Protein AF-A0A0G0A7X8-F1 (afdb_monomer_lite)

Structure (mmCIF, N/CA/C/O backbone):
data_AF-A0A0G0A7X8-F1
#
_entry.id   AF-A0A0G0A7X8-F1
#
loop_
_atom_site.group_PDB
_atom_site.id
_atom_site.type_symbol
_atom_site.label_atom_id
_atom_site.label_alt_id
_atom_site.label_comp_id
_atom_site.label_asym_id
_atom_site.label_entity_id
_atom_site.label_seq_id
_atom_site.pdbx_PDB_ins_code
_atom_site.Cartn_x
_atom_site.Cartn_y
_atom_site.Cartn_z
_atom_site.occupancy
_atom_site.B_iso_or_equiv
_atom_site.auth_seq_id
_atom_site.auth_comp_id
_atom_site.auth_asym_id
_atom_site.auth_atom_id
_atom_site.pdbx_PDB_model_num
ATOM 1 N N . MET A 1 1 ? -14.295 28.429 -32.119 1.00 48.38 1 MET A N 1
ATOM 2 C CA . MET A 1 1 ? -13.885 27.071 -32.539 1.00 48.38 1 MET A CA 1
ATOM 3 C C . MET A 1 1 ? -12.668 26.604 -31.721 1.00 48.38 1 MET A C 1
ATOM 5 O O . MET A 1 1 ? -11.576 26.623 -32.243 1.00 48.38 1 MET A O 1
ATOM 9 N N . PHE A 1 2 ? -12.815 26.232 -30.433 1.00 47.56 2 PHE A N 1
ATOM 10 C CA . PHE A 1 2 ? -11.703 25.711 -29.589 1.00 47.56 2 PHE A CA 1
ATOM 11 C C . PHE A 1 2 ? -12.207 24.811 -28.430 1.00 47.56 2 PHE A C 1
ATOM 13 O O . PHE A 1 2 ? -11.894 25.041 -27.263 1.00 47.56 2 PHE A O 1
ATOM 20 N N . SER A 1 3 ? -13.045 23.805 -28.716 1.00 46.16 3 SER A N 1
ATOM 21 C CA . SER A 1 3 ? -13.575 22.889 -27.676 1.00 46.16 3 SER A CA 1
ATOM 22 C C . SER A 1 3 ? -12.788 21.572 -27.557 1.00 46.16 3 SER A C 1
ATOM 24 O O . SER A 1 3 ? -12.782 20.927 -26.513 1.00 46.16 3 SER A O 1
ATOM 26 N N . ILE A 1 4 ? -12.027 21.192 -28.587 1.00 51.31 4 ILE A N 1
ATOM 27 C CA . ILE A 1 4 ? -11.412 19.855 -28.659 1.00 51.31 4 ILE A CA 1
ATOM 28 C C . ILE A 1 4 ? -10.042 19.808 -27.945 1.00 51.31 4 ILE A C 1
ATOM 30 O O . ILE A 1 4 ? -9.611 18.758 -27.473 1.00 51.31 4 ILE A O 1
ATOM 34 N N . ALA A 1 5 ? -9.381 20.956 -27.760 1.00 49.16 5 ALA A N 1
ATOM 35 C CA . ALA A 1 5 ? -8.073 21.025 -27.101 1.00 49.16 5 ALA A CA 1
ATOM 36 C C . ALA A 1 5 ? -8.144 20.979 -25.559 1.00 49.16 5 ALA A C 1
ATOM 38 O O . ALA A 1 5 ? -7.204 20.513 -24.914 1.00 49.16 5 ALA A O 1
ATOM 39 N N . ARG A 1 6 ? -9.254 21.415 -24.943 1.00 44.94 6 ARG A N 1
ATOM 40 C CA . ARG A 1 6 ? -9.349 21.526 -23.474 1.00 44.94 6 ARG A CA 1
ATOM 41 C C . ARG A 1 6 ? -9.460 20.176 -22.767 1.00 44.94 6 ARG A C 1
ATOM 43 O O . ARG A 1 6 ? -8.804 19.974 -21.748 1.00 44.94 6 ARG A O 1
ATOM 50 N N . HIS A 1 7 ? -10.190 19.217 -23.334 1.00 52.44 7 HIS A N 1
ATOM 51 C CA . HIS A 1 7 ? -10.310 17.889 -22.724 1.00 52.44 7 HIS A CA 1
ATOM 52 C C . HIS A 1 7 ? -9.000 17.088 -22.785 1.00 52.44 7 HIS A C 1
ATOM 54 O O . HIS A 1 7 ? -8.669 16.376 -21.837 1.00 52.44 7 HIS A O 1
ATOM 60 N N . LYS A 1 8 ? -8.188 17.276 -23.835 1.00 46.06 8 LYS A N 1
ATOM 61 C CA . LYS A 1 8 ? -6.902 16.574 -23.978 1.00 46.06 8 LYS A CA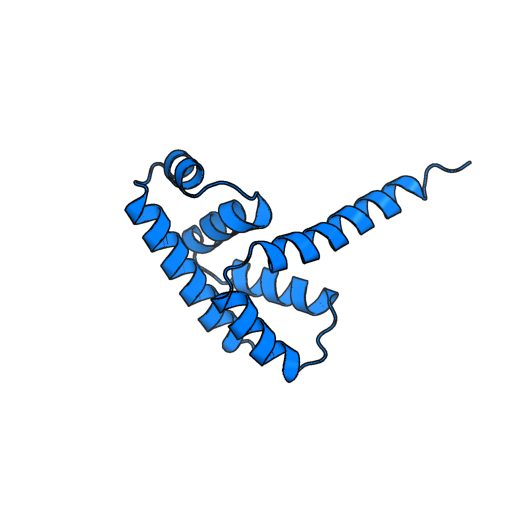 1
ATOM 62 C C . LYS A 1 8 ? -5.852 17.063 -22.973 1.00 46.06 8 LYS A C 1
ATOM 64 O O . LYS A 1 8 ? -5.072 16.258 -22.470 1.00 46.06 8 LYS A O 1
ATOM 69 N N . ILE A 1 9 ? -5.870 18.354 -22.628 1.00 52.97 9 ILE A N 1
ATOM 70 C CA . ILE A 1 9 ? -4.963 18.950 -21.632 1.00 52.97 9 ILE A CA 1
ATOM 71 C C . ILE A 1 9 ? -5.302 18.459 -20.219 1.00 52.97 9 ILE A C 1
ATOM 73 O O . ILE A 1 9 ? -4.404 18.056 -19.481 1.00 52.97 9 ILE A O 1
ATOM 77 N N . VAL A 1 10 ? -6.587 18.414 -19.851 1.00 51.34 10 VAL A N 1
ATOM 78 C CA . VAL A 1 10 ? -7.019 17.912 -18.534 1.00 51.34 10 VAL A CA 1
ATOM 79 C C . VAL A 1 10 ? -6.672 16.430 -18.364 1.00 51.34 10 VAL A C 1
ATOM 81 O O . VAL A 1 10 ? -6.192 16.030 -17.301 1.00 51.34 10 VAL A O 1
ATOM 84 N N . ASP A 1 11 ? -6.824 15.623 -19.417 1.00 44.53 11 ASP A N 1
ATOM 85 C CA . ASP A 1 11 ? -6.497 14.195 -19.370 1.00 44.53 11 ASP A CA 1
ATOM 86 C C . ASP A 1 11 ? -4.977 13.943 -19.311 1.00 44.53 11 ASP A C 1
ATOM 88 O O . ASP A 1 11 ? -4.500 13.079 -18.569 1.00 44.53 11 ASP A O 1
ATOM 92 N N . GLN A 1 12 ? -4.183 14.769 -20.004 1.00 46.72 12 GLN A N 1
ATOM 93 C CA . GLN A 1 12 ? -2.721 14.757 -19.892 1.00 46.72 12 GLN A CA 1
ATOM 94 C C . GLN A 1 12 ? -2.230 15.212 -18.510 1.00 46.72 12 GLN A C 1
ATOM 96 O O . GLN A 1 12 ? -1.289 14.619 -17.980 1.00 46.72 12 GLN A O 1
ATOM 101 N N . ILE A 1 13 ? -2.878 16.200 -17.886 1.00 49.38 13 ILE A N 1
ATOM 102 C CA . ILE A 1 13 ? -2.557 16.643 -16.522 1.00 49.38 13 ILE A CA 1
ATOM 103 C C . ILE A 1 13 ? -2.982 15.585 -15.492 1.00 49.38 13 ILE A C 1
ATOM 105 O O . ILE A 1 13 ? -2.209 15.318 -14.574 1.00 49.38 13 ILE A O 1
ATOM 109 N N . ARG A 1 14 ? -4.127 14.901 -15.657 1.00 46.72 14 ARG A N 1
ATOM 110 C CA . ARG A 1 14 ? -4.518 13.753 -14.806 1.00 46.72 14 ARG A CA 1
ATOM 111 C C . ARG A 1 14 ? -3.530 12.592 -14.925 1.00 46.72 14 ARG A C 1
ATOM 113 O O . ARG A 1 14 ? -3.097 12.065 -13.904 1.00 46.72 14 ARG A O 1
ATOM 120 N N . LYS A 1 15 ? -3.112 12.224 -16.142 1.00 42.06 15 LYS A N 1
ATOM 121 C CA . LYS A 1 15 ? -2.140 11.138 -16.380 1.00 42.06 15 LYS A CA 1
ATOM 122 C C . LYS A 1 15 ? -0.719 11.485 -15.905 1.00 42.06 15 LYS A C 1
ATOM 124 O O . LYS A 1 15 ? -0.038 10.605 -15.380 1.00 42.06 15 LYS A O 1
ATOM 129 N N . LYS A 1 16 ? -0.279 12.748 -16.023 1.00 44.28 16 LYS A N 1
ATOM 130 C CA . LYS A 1 16 ? 1.019 13.223 -15.494 1.00 44.28 16 LYS A CA 1
ATOM 131 C C . LYS A 1 16 ? 1.013 13.391 -13.966 1.00 44.28 16 LYS A C 1
ATOM 133 O O . LYS A 1 16 ? 1.989 13.009 -13.324 1.00 44.28 16 LYS A O 1
ATOM 138 N N . LYS A 1 17 ? -0.087 13.869 -13.366 1.00 38.69 17 LYS A N 1
ATOM 139 C CA . LYS A 1 17 ? -0.243 13.954 -11.901 1.00 38.69 17 LYS A CA 1
ATOM 140 C C . LYS A 1 17 ? -0.335 12.579 -11.253 1.00 38.69 17 LYS A C 1
ATOM 142 O O . LYS A 1 17 ? 0.273 12.390 -10.214 1.00 38.69 17 LYS A O 1
ATOM 147 N N . LEU A 1 18 ? -0.999 11.602 -11.872 1.00 41.91 18 LEU A N 1
ATOM 148 C CA . LEU A 1 18 ? -1.062 10.240 -11.330 1.00 41.91 18 LEU A CA 1
ATOM 149 C C . LEU A 1 18 ? 0.340 9.611 -11.196 1.00 41.91 18 LEU A C 1
ATOM 151 O O . LEU A 1 18 ? 0.620 8.972 -10.191 1.00 41.91 18 LEU A O 1
ATOM 155 N N . LYS A 1 19 ? 1.250 9.883 -12.144 1.00 43.91 19 LYS A N 1
ATOM 156 C CA . LYS A 1 19 ? 2.672 9.498 -12.069 1.00 43.91 19 LYS A CA 1
ATOM 157 C C . LYS A 1 19 ? 3.417 10.158 -10.913 1.00 43.91 19 LYS A C 1
ATOM 159 O O . LYS A 1 19 ? 4.060 9.474 -10.132 1.00 43.91 19 LYS A O 1
ATOM 164 N N . SER A 1 20 ? 3.318 11.479 -10.793 1.00 44.94 20 SER A N 1
ATOM 165 C CA . SER A 1 20 ? 3.986 12.219 -9.718 1.00 44.94 20 SER A CA 1
ATOM 166 C C . SER A 1 20 ? 3.414 11.859 -8.341 1.00 44.94 20 SER A C 1
ATOM 168 O O . SER A 1 20 ? 4.172 11.716 -7.389 1.00 44.94 20 SER A O 1
ATOM 170 N N . ILE A 1 21 ? 2.102 11.641 -8.231 1.00 45.22 21 ILE A N 1
ATOM 171 C CA . ILE A 1 21 ? 1.414 11.337 -6.970 1.00 45.22 21 ILE A CA 1
ATOM 172 C C . ILE A 1 21 ? 1.661 9.891 -6.533 1.00 45.22 21 ILE A C 1
ATOM 174 O O . ILE A 1 21 ? 1.883 9.666 -5.350 1.00 45.22 21 ILE A O 1
ATOM 178 N N . LEU A 1 22 ? 1.664 8.918 -7.452 1.00 47.50 22 LEU A N 1
ATOM 179 C CA . LEU A 1 22 ? 1.967 7.528 -7.100 1.00 47.50 22 LEU A CA 1
ATOM 180 C C . LEU A 1 22 ? 3.419 7.393 -6.645 1.00 47.50 22 LEU A C 1
ATOM 182 O O . LEU A 1 22 ? 3.650 6.906 -5.548 1.00 47.50 22 LEU A O 1
ATOM 186 N N . PHE A 1 23 ? 4.387 7.911 -7.406 1.00 48.88 23 PHE A N 1
ATOM 187 C CA . PHE A 1 23 ? 5.797 7.841 -7.008 1.00 48.88 23 PHE A CA 1
ATOM 188 C C . PHE A 1 23 ? 6.134 8.682 -5.768 1.00 48.88 23 PHE A C 1
ATOM 190 O O . PHE A 1 23 ? 6.989 8.269 -5.000 1.00 48.88 23 PHE A O 1
ATOM 197 N N . SER A 1 24 ? 5.450 9.806 -5.515 1.00 47.31 24 SER A N 1
ATOM 198 C CA . SER A 1 24 ? 5.656 10.591 -4.279 1.00 47.31 24 SER A CA 1
ATOM 199 C C . SER A 1 24 ? 4.927 10.039 -3.050 1.00 47.31 24 SER A C 1
ATOM 201 O O . SER A 1 24 ? 5.332 10.337 -1.930 1.00 47.31 24 SER A O 1
ATOM 203 N N . LYS A 1 25 ? 3.856 9.248 -3.225 1.00 48.84 25 LYS A N 1
ATOM 204 C CA . LYS A 1 25 ? 3.112 8.613 -2.116 1.00 48.84 25 LYS A CA 1
ATOM 205 C C . LYS A 1 25 ? 3.483 7.153 -1.875 1.00 48.84 25 LYS A C 1
ATOM 207 O O . LYS A 1 25 ? 3.000 6.561 -0.904 1.00 48.84 25 LYS A O 1
ATOM 212 N N . LEU A 1 26 ? 4.288 6.545 -2.741 1.00 57.91 26 LEU A N 1
ATOM 213 C CA . LEU A 1 26 ? 4.834 5.218 -2.496 1.00 57.91 26 LEU A CA 1
ATOM 214 C C . LEU A 1 26 ? 5.865 5.295 -1.355 1.00 57.91 26 LEU A C 1
ATOM 216 O O . LEU A 1 26 ? 6.640 6.245 -1.291 1.00 57.91 26 LEU A O 1
ATOM 220 N N . PRO A 1 27 ? 5.880 4.324 -0.426 1.00 56.09 27 PRO A N 1
ATOM 221 C CA . PRO A 1 27 ? 6.928 4.234 0.582 1.00 56.09 27 PRO A CA 1
ATOM 222 C C . PRO A 1 27 ? 8.303 4.165 -0.085 1.00 56.09 27 PRO A C 1
ATOM 224 O O . PRO A 1 27 ? 8.441 3.498 -1.113 1.00 56.09 27 PRO A O 1
ATOM 227 N N . SER A 1 28 ? 9.310 4.789 0.530 1.00 56.12 28 SER A N 1
ATOM 228 C CA . SER A 1 28 ? 10.697 4.832 0.040 1.00 56.12 28 SER A CA 1
ATOM 229 C C . SER A 1 28 ? 11.225 3.462 -0.382 1.00 56.12 28 SER A C 1
ATOM 231 O O . SER A 1 28 ? 11.787 3.349 -1.460 1.00 56.12 28 SER A O 1
ATOM 233 N N . TYR A 1 29 ? 10.926 2.408 0.378 1.00 55.84 29 TYR A N 1
ATOM 234 C CA . TYR A 1 29 ? 11.318 1.035 0.050 1.00 55.84 29 TYR A CA 1
ATOM 235 C C . TYR A 1 29 ? 10.765 0.524 -1.297 1.00 55.84 29 TYR A C 1
ATOM 237 O O . TYR A 1 29 ? 11.451 -0.197 -2.019 1.00 55.84 29 TYR A O 1
ATOM 245 N N . ILE A 1 30 ? 9.539 0.916 -1.678 1.00 57.00 30 ILE A N 1
ATOM 246 C CA . ILE A 1 30 ? 8.985 0.562 -2.996 1.00 57.00 30 ILE A CA 1
ATOM 247 C C . ILE A 1 30 ? 9.650 1.393 -4.088 1.00 57.00 30 ILE A C 1
ATOM 249 O O . ILE A 1 30 ? 9.958 0.850 -5.139 1.00 57.00 30 ILE A O 1
ATOM 253 N N . ILE A 1 31 ? 9.905 2.681 -3.838 1.00 59.69 31 ILE A N 1
ATOM 254 C CA . ILE A 1 31 ? 10.623 3.555 -4.778 1.00 59.69 31 ILE A CA 1
ATOM 255 C C . ILE A 1 31 ? 12.038 3.035 -5.024 1.00 59.69 31 ILE A C 1
ATOM 257 O O . ILE A 1 31 ? 12.504 3.085 -6.150 1.00 59.69 31 ILE A O 1
ATOM 261 N N . GLU A 1 32 ? 12.709 2.544 -3.990 1.00 58.94 32 GLU A N 1
ATOM 262 C CA . GLU A 1 32 ? 14.073 2.023 -4.036 1.00 58.94 32 GLU A CA 1
ATOM 263 C C . GLU A 1 32 ? 14.142 0.689 -4.783 1.00 58.94 32 GLU A C 1
ATOM 265 O O . GLU A 1 32 ? 14.958 0.539 -5.687 1.00 58.94 32 GLU A O 1
ATOM 270 N N . SER A 1 33 ? 13.197 -0.218 -4.509 1.00 56.75 33 SER A N 1
ATOM 271 C CA . SER A 1 33 ? 13.035 -1.471 -5.264 1.00 56.75 33 SER A CA 1
ATOM 272 C C . SER A 1 33 ? 12.731 -1.203 -6.742 1.00 56.75 33 SER A C 1
ATOM 274 O O . SER A 1 33 ? 13.314 -1.809 -7.632 1.00 56.75 33 SER A O 1
ATOM 276 N N . LEU A 1 34 ? 11.838 -0.248 -7.005 1.00 58.34 34 LEU A N 1
ATOM 277 C CA . LEU A 1 34 ? 11.502 0.201 -8.349 1.00 58.34 34 LEU A CA 1
ATOM 278 C C . LEU A 1 34 ? 12.698 0.875 -9.035 1.00 58.34 34 LEU A C 1
ATOM 280 O O . LEU A 1 34 ? 12.950 0.609 -10.199 1.00 58.34 34 LEU A O 1
ATOM 284 N N . LYS A 1 35 ? 13.448 1.733 -8.334 1.00 57.12 35 LYS A N 1
ATOM 285 C CA . LYS A 1 35 ? 14.639 2.410 -8.865 1.00 57.12 35 LYS A CA 1
ATOM 286 C C . LYS A 1 35 ? 15.716 1.420 -9.271 1.00 57.12 35 LYS A C 1
ATOM 288 O O . LYS A 1 35 ? 16.285 1.616 -10.329 1.00 57.12 35 LYS A O 1
ATOM 293 N N . ALA A 1 36 ? 15.984 0.401 -8.456 1.00 57.47 36 ALA A N 1
ATOM 294 C CA . ALA A 1 36 ? 16.955 -0.634 -8.801 1.00 57.47 36 ALA A CA 1
ATOM 295 C C . ALA A 1 36 ? 16.600 -1.288 -10.146 1.00 57.47 36 ALA A C 1
ATOM 297 O O . ALA A 1 36 ? 17.450 -1.397 -11.014 1.00 57.47 36 ALA A O 1
ATOM 298 N N . VAL A 1 37 ? 15.316 -1.589 -10.350 1.00 53.81 37 VAL A N 1
ATOM 299 C CA . VAL A 1 37 ? 14.788 -2.136 -11.607 1.00 53.81 37 VAL A CA 1
ATOM 300 C C .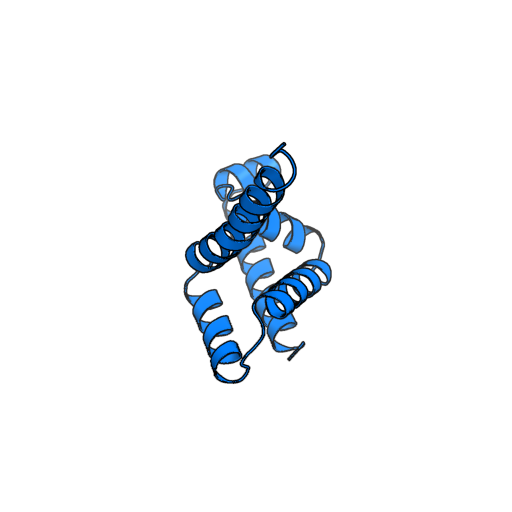 VAL A 1 37 ? 14.838 -1.124 -12.769 1.00 53.81 37 VAL A C 1
ATOM 302 O O . VAL A 1 37 ? 15.188 -1.480 -13.885 1.00 53.81 37 VAL A O 1
ATOM 305 N N . PHE A 1 38 ? 14.521 0.153 -12.529 1.00 50.75 38 PHE A N 1
ATOM 306 C CA . PHE A 1 38 ? 14.547 1.204 -13.564 1.00 50.75 38 PHE A CA 1
ATOM 307 C C . PHE A 1 38 ? 15.940 1.679 -13.969 1.00 50.75 38 PHE A C 1
ATOM 309 O O . PHE A 1 38 ? 16.061 2.385 -14.964 1.00 50.75 38 PHE A O 1
ATOM 316 N N . ILE A 1 39 ? 16.968 1.405 -13.167 1.00 51.00 39 ILE A N 1
ATOM 317 C CA . ILE A 1 39 ? 18.347 1.743 -13.531 1.00 51.00 39 ILE A CA 1
ATOM 318 C C . ILE A 1 39 ? 18.845 0.798 -14.634 1.00 51.00 39 ILE A C 1
ATOM 320 O O . ILE A 1 39 ? 19.625 1.239 -15.473 1.00 51.00 39 ILE A O 1
ATOM 324 N N . ASP A 1 40 ? 18.347 -0.442 -14.674 1.00 49.25 40 ASP A N 1
ATOM 325 C CA . ASP A 1 40 ? 18.694 -1.425 -15.707 1.00 49.25 40 ASP A CA 1
ATOM 326 C C . ASP A 1 40 ? 17.824 -1.315 -16.971 1.00 49.25 40 ASP A C 1
ATOM 328 O O . ASP A 1 40 ? 18.288 -1.621 -18.069 1.00 49.25 40 ASP A O 1
ATOM 332 N N . GLU A 1 41 ? 16.583 -0.836 -16.854 1.00 52.09 41 GLU A N 1
ATOM 333 C CA . GLU A 1 41 ? 15.660 -0.726 -17.985 1.00 52.09 41 GLU A CA 1
ATOM 334 C C . GLU A 1 41 ? 15.227 0.738 -18.211 1.00 52.09 41 GLU A C 1
ATOM 336 O O . GLU A 1 41 ? 14.541 1.335 -17.374 1.00 52.09 41 GLU A O 1
ATOM 341 N N . GLU A 1 42 ? 15.553 1.320 -19.378 1.00 54.59 42 GLU A N 1
ATOM 342 C CA . GLU A 1 42 ? 14.961 2.576 -19.883 1.00 54.59 42 GLU A CA 1
ATOM 343 C C . GLU A 1 42 ? 13.467 2.374 -20.234 1.00 54.59 42 GLU A C 1
ATOM 345 O O . GLU A 1 42 ? 13.028 2.568 -21.366 1.00 54.59 42 GLU A O 1
ATOM 350 N N . ILE A 1 43 ? 12.653 1.940 -19.270 1.00 58.31 43 ILE A N 1
ATOM 351 C CA . ILE A 1 43 ? 11.248 1.607 -19.512 1.00 58.31 43 ILE A CA 1
ATOM 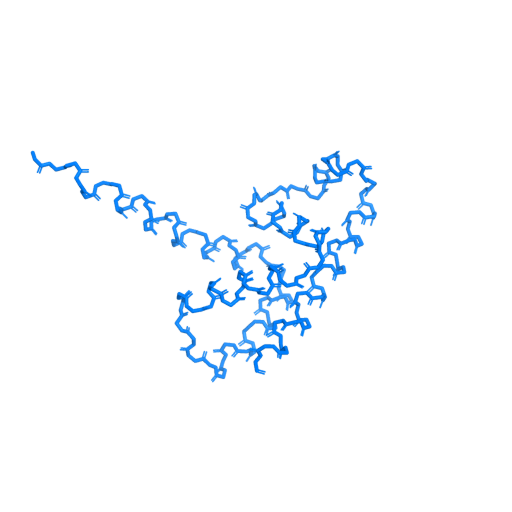352 C C . ILE A 1 43 ? 10.480 2.883 -19.835 1.00 58.31 43 ILE A C 1
ATOM 354 O O . ILE A 1 43 ? 10.465 3.849 -19.054 1.00 58.31 43 ILE A O 1
ATOM 358 N N . ASP A 1 44 ? 9.740 2.863 -20.946 1.00 63.34 44 ASP A N 1
ATOM 359 C CA . ASP A 1 44 ? 8.824 3.944 -21.251 1.00 63.34 44 ASP A CA 1
ATOM 360 C C . ASP A 1 44 ? 7.795 4.043 -20.117 1.00 63.34 44 ASP A C 1
ATOM 362 O O . ASP A 1 44 ? 7.062 3.132 -19.733 1.00 63.34 44 ASP A O 1
ATOM 366 N N . LYS A 1 45 ? 7.704 5.246 -19.585 1.00 59.91 45 LYS A N 1
ATOM 367 C CA . LYS A 1 45 ? 6.640 5.777 -18.749 1.00 59.91 45 LYS A CA 1
ATOM 368 C C . LYS A 1 45 ? 5.249 5.155 -19.002 1.00 59.91 45 LYS A C 1
ATOM 370 O O . LYS A 1 45 ? 4.464 5.073 -18.049 1.00 59.91 45 LYS A O 1
ATOM 375 N N . LYS A 1 46 ? 4.853 4.864 -20.242 1.00 61.50 46 LYS A N 1
ATOM 376 C CA . LYS A 1 46 ? 3.565 4.211 -20.547 1.00 61.50 46 LYS A CA 1
ATOM 377 C C . LYS A 1 46 ? 3.577 2.714 -20.213 1.00 61.50 46 LYS A C 1
ATOM 379 O O . LYS A 1 46 ? 2.671 2.257 -19.520 1.00 61.50 46 LYS A O 1
ATOM 384 N N . GLU A 1 47 ? 4.614 2.014 -20.640 1.00 66.44 47 GLU A N 1
ATOM 385 C CA . GLU A 1 47 ? 4.843 0.583 -20.437 1.00 66.44 47 GLU A CA 1
ATOM 386 C C . GLU A 1 47 ? 4.903 0.225 -18.952 1.00 66.44 47 GLU A C 1
ATOM 388 O O . GLU A 1 47 ? 4.207 -0.673 -18.484 1.00 66.44 47 GLU A O 1
ATOM 393 N N . LEU A 1 48 ? 5.583 1.050 -18.157 1.00 68.75 48 LEU A N 1
ATOM 394 C CA . LEU A 1 48 ? 5.595 0.891 -16.710 1.00 68.75 48 LEU A CA 1
ATOM 395 C C . LEU A 1 48 ? 4.191 0.947 -16.085 1.00 68.75 48 LEU A C 1
ATOM 397 O O . LEU A 1 48 ? 3.867 0.208 -15.155 1.00 68.75 48 LEU A O 1
ATOM 401 N N . LYS A 1 49 ? 3.333 1.852 -16.561 1.00 66.50 49 LYS A N 1
ATOM 402 C CA . LYS A 1 49 ? 1.976 1.964 -16.018 1.00 66.50 49 LYS A CA 1
ATOM 403 C C . LYS A 1 49 ? 1.176 0.694 -16.308 1.00 66.50 49 LYS A C 1
ATOM 405 O O . LYS A 1 49 ? 0.413 0.252 -15.451 1.00 66.50 49 LYS A O 1
ATOM 410 N N . GLU A 1 50 ? 1.343 0.140 -17.502 1.00 72.88 50 GLU A N 1
ATOM 411 C CA . GLU A 1 50 ? 0.710 -1.114 -17.901 1.00 72.88 50 GLU A CA 1
ATOM 412 C C . GLU A 1 50 ? 1.245 -2.280 -17.061 1.00 72.88 50 GLU A C 1
ATOM 414 O O . GLU A 1 50 ? 0.439 -3.035 -16.521 1.00 72.88 50 GLU A O 1
ATOM 419 N N . LYS A 1 51 ? 2.563 -2.348 -16.822 1.00 75.81 51 LYS A N 1
ATOM 420 C CA . LYS A 1 51 ? 3.190 -3.344 -15.936 1.00 75.81 51 LYS A CA 1
ATOM 421 C C . LYS A 1 51 ? 2.634 -3.275 -14.511 1.00 75.81 51 LYS A C 1
ATOM 423 O O . LYS A 1 51 ? 2.174 -4.278 -13.980 1.00 75.81 51 LYS A O 1
ATOM 428 N N . ILE A 1 52 ? 2.566 -2.083 -13.909 1.00 76.56 52 ILE A N 1
ATOM 429 C CA . ILE A 1 52 ? 1.978 -1.904 -12.568 1.00 76.56 52 ILE A CA 1
ATOM 430 C C . ILE A 1 52 ? 0.509 -2.351 -12.537 1.00 76.56 52 ILE A C 1
ATOM 432 O O . ILE A 1 52 ? 0.100 -2.991 -11.570 1.00 76.56 52 ILE A O 1
ATOM 436 N N . SER A 1 53 ? -0.289 -2.019 -13.561 1.00 78.00 53 SER A N 1
ATOM 437 C CA . SER A 1 53 ? -1.702 -2.430 -13.612 1.00 78.00 53 SER A CA 1
ATOM 438 C C . SER A 1 53 ? -1.833 -3.948 -13.676 1.00 78.00 53 SER A C 1
ATOM 440 O O . SER A 1 53 ? -2.566 -4.513 -12.871 1.00 78.00 53 SER A O 1
ATOM 442 N N . LYS A 1 54 ? -1.059 -4.605 -14.552 1.00 83.81 54 LYS A N 1
ATOM 443 C CA . LYS A 1 54 ? -1.023 -6.069 -14.682 1.00 83.81 54 LYS A CA 1
ATOM 444 C C . LYS A 1 54 ? -0.624 -6.750 -13.376 1.00 83.81 54 LYS A C 1
ATOM 446 O O . LYS A 1 54 ? -1.299 -7.675 -12.939 1.00 83.81 54 LYS A O 1
ATOM 451 N N . VAL A 1 55 ? 0.414 -6.242 -12.710 1.00 85.00 55 VAL A N 1
ATOM 452 C CA . VAL A 1 55 ? 0.860 -6.779 -11.419 1.00 85.00 55 VAL A CA 1
ATOM 453 C C . VAL A 1 55 ? -0.205 -6.592 -10.343 1.00 85.00 55 VAL A C 1
ATOM 455 O O . VAL A 1 55 ? -0.425 -7.492 -9.548 1.00 85.00 55 VAL A O 1
ATOM 458 N N . ILE A 1 56 ? -0.899 -5.451 -10.290 1.00 83.38 56 ILE A N 1
ATOM 459 C CA . ILE A 1 56 ? -2.012 -5.288 -9.343 1.00 83.38 56 ILE A CA 1
ATOM 460 C C . ILE A 1 56 ? -3.145 -6.262 -9.680 1.00 83.38 56 ILE A C 1
ATOM 462 O O . ILE A 1 56 ? -3.717 -6.844 -8.767 1.00 83.38 56 ILE A O 1
ATOM 466 N N . GLU A 1 57 ? -3.468 -6.453 -10.956 1.00 86.38 57 GLU A N 1
ATOM 467 C CA . GLU A 1 57 ? -4.536 -7.350 -11.411 1.00 86.38 57 GLU A CA 1
ATOM 468 C C . GLU A 1 57 ? -4.241 -8.833 -11.146 1.00 86.38 57 GLU A C 1
ATOM 470 O O . GLU A 1 57 ? -5.182 -9.597 -10.934 1.00 86.38 57 GLU A O 1
ATOM 475 N N . SER A 1 58 ? -2.969 -9.235 -11.078 1.00 87.50 58 SER A N 1
ATOM 476 C CA . SER A 1 58 ? -2.561 -10.607 -10.751 1.00 87.50 58 SER A CA 1
ATOM 477 C C . SER A 1 58 ? -2.517 -10.909 -9.246 1.00 87.50 58 SER A C 1
ATOM 479 O O . SER A 1 58 ? -2.373 -12.066 -8.847 1.00 87.50 58 SER A O 1
ATOM 481 N N . LEU A 1 59 ? -2.672 -9.899 -8.382 1.00 89.81 59 LEU A N 1
ATOM 482 C CA . LEU A 1 59 ? -2.738 -10.096 -6.932 1.00 89.81 59 LEU A CA 1
ATOM 483 C C . LEU A 1 59 ? -4.124 -10.576 -6.469 1.00 89.81 59 LEU A C 1
ATOM 485 O O . LEU A 1 59 ? -5.132 -10.284 -7.110 1.00 89.81 59 LEU A O 1
ATOM 489 N N . PRO A 1 60 ? -4.222 -11.231 -5.297 1.00 93.00 60 PRO A N 1
ATOM 490 C CA . PRO A 1 60 ? -5.505 -11.527 -4.659 1.00 93.00 60 PRO A CA 1
ATOM 491 C C . PRO A 1 60 ? -6.384 -10.281 -4.489 1.00 93.00 60 PRO A C 1
ATOM 493 O O . PRO A 1 60 ? -5.867 -9.194 -4.223 1.00 93.00 60 PRO A O 1
ATOM 496 N N . ASN A 1 61 ? -7.710 -10.444 -4.587 1.00 91.12 61 ASN A N 1
ATOM 497 C CA . ASN A 1 61 ? -8.677 -9.336 -4.588 1.00 91.12 61 ASN A CA 1
ATOM 498 C C . ASN A 1 61 ? -8.463 -8.358 -3.418 1.00 91.12 61 ASN A C 1
ATOM 500 O O . ASN A 1 61 ? -8.316 -7.157 -3.643 1.00 91.12 61 ASN A O 1
ATOM 504 N N . ASP A 1 62 ? -8.307 -8.878 -2.200 1.00 90.94 62 ASP A N 1
ATOM 505 C CA . ASP A 1 62 ? -8.076 -8.077 -0.991 1.00 90.94 62 ASP A CA 1
ATOM 506 C C . ASP A 1 62 ? -6.835 -7.180 -1.105 1.00 90.94 62 ASP A C 1
ATOM 508 O O . ASP A 1 62 ? -6.821 -6.038 -0.639 1.00 90.94 62 ASP A O 1
ATOM 512 N N . TYR A 1 63 ? -5.783 -7.683 -1.758 1.00 92.50 63 TYR A N 1
ATOM 513 C CA . TYR A 1 63 ? -4.540 -6.948 -1.974 1.00 92.50 63 TYR A CA 1
ATOM 514 C C . TYR A 1 63 ? -4.732 -5.875 -3.040 1.00 92.50 63 TYR A C 1
ATOM 516 O O . TYR A 1 63 ? -4.259 -4.752 -2.866 1.00 92.50 63 TYR A O 1
ATOM 524 N N . GLN A 1 64 ? -5.473 -6.176 -4.110 1.00 90.69 64 GLN A N 1
ATOM 525 C CA . GLN A 1 64 ? -5.811 -5.167 -5.111 1.00 90.69 64 GLN A CA 1
ATOM 526 C C . GLN A 1 64 ? -6.600 -4.025 -4.480 1.00 90.69 64 GLN A C 1
ATOM 528 O O . GLN A 1 64 ? -6.246 -2.861 -4.655 1.00 90.69 64 GLN A O 1
ATOM 533 N N . VAL A 1 65 ? -7.652 -4.353 -3.727 1.00 90.56 65 VAL A N 1
ATOM 534 C CA . VAL A 1 65 ? -8.557 -3.377 -3.118 1.00 90.56 65 VAL A CA 1
ATOM 535 C C . VAL A 1 65 ? -7.781 -2.457 -2.183 1.00 90.56 65 VAL A C 1
ATOM 537 O O . VAL A 1 65 ? -7.832 -1.238 -2.350 1.00 90.56 65 VAL A O 1
ATOM 540 N N . ILE A 1 66 ? -6.990 -3.005 -1.255 1.00 91.44 66 ILE A N 1
ATOM 541 C CA . ILE A 1 66 ? -6.257 -2.170 -0.299 1.00 91.44 66 ILE A CA 1
ATOM 542 C C . ILE A 1 66 ? -5.191 -1.295 -0.972 1.00 91.44 66 ILE A C 1
ATOM 544 O O . ILE A 1 66 ? -5.001 -0.142 -0.575 1.00 91.44 66 ILE A O 1
ATOM 548 N N . LEU A 1 67 ? -4.526 -1.795 -2.021 1.00 86.25 67 LEU A N 1
ATOM 549 C CA . LEU A 1 67 ? -3.552 -1.020 -2.790 1.00 86.25 67 LEU A CA 1
ATOM 550 C C . LEU A 1 67 ? -4.236 0.098 -3.589 1.00 86.25 67 LEU A C 1
ATOM 552 O O . LEU A 1 67 ? -3.762 1.234 -3.562 1.00 86.25 67 LEU A O 1
ATOM 556 N N . ARG A 1 68 ? -5.373 -0.171 -4.245 1.00 85.00 68 ARG A N 1
ATOM 557 C CA . ARG A 1 68 ? -6.138 0.853 -4.979 1.00 85.00 68 ARG A CA 1
ATOM 558 C C . ARG A 1 68 ? -6.655 1.938 -4.037 1.00 85.00 68 ARG A C 1
ATOM 560 O O . ARG A 1 68 ? -6.390 3.115 -4.279 1.00 85.00 68 ARG A O 1
ATOM 567 N N . LEU A 1 69 ? -7.288 1.561 -2.925 1.00 85.19 69 LEU A N 1
ATOM 568 C CA . LEU A 1 69 ? -7.779 2.514 -1.922 1.00 85.19 69 LEU A CA 1
ATOM 569 C C . LEU A 1 69 ? -6.638 3.392 -1.388 1.00 85.19 69 LEU A C 1
ATOM 571 O O . LEU A 1 69 ? -6.772 4.612 -1.272 1.00 85.19 69 LEU A O 1
ATOM 575 N N . LYS A 1 70 ? -5.476 2.789 -1.105 1.00 84.00 70 LYS A N 1
ATOM 576 C CA . LYS A 1 70 ? -4.341 3.523 -0.546 1.00 84.00 70 LYS A CA 1
ATOM 577 C C . LYS A 1 70 ? -3.661 4.450 -1.553 1.00 84.00 70 LYS A C 1
ATOM 579 O O . LYS A 1 70 ? -3.287 5.565 -1.188 1.00 84.00 70 LYS A O 1
ATOM 584 N N . TYR A 1 71 ? -3.454 3.985 -2.782 1.00 77.38 71 TYR A N 1
ATOM 585 C CA . TYR A 1 71 ? -2.547 4.627 -3.736 1.00 77.38 71 TYR A CA 1
ATOM 586 C C . TYR A 1 71 ? -3.246 5.315 -4.905 1.00 77.38 71 TYR A C 1
ATOM 588 O O . TYR A 1 71 ? -2.752 6.335 -5.382 1.00 77.38 71 TYR A O 1
ATOM 596 N N . ILE A 1 72 ? -4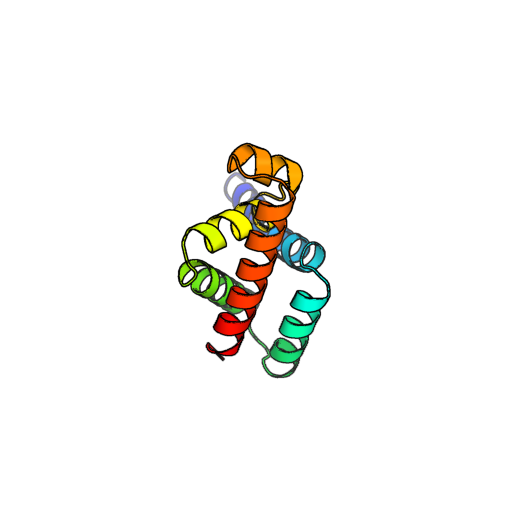.389 4.793 -5.348 1.00 73.44 72 ILE A N 1
ATOM 597 C CA . ILE A 1 72 ? -5.190 5.397 -6.419 1.00 73.44 72 ILE A CA 1
ATOM 598 C C . ILE A 1 72 ? -6.156 6.418 -5.822 1.00 73.44 72 ILE A C 1
ATOM 600 O O . ILE A 1 72 ? -6.181 7.565 -6.261 1.00 73.44 72 ILE A O 1
ATOM 604 N N . GLU A 1 73 ? -6.909 6.022 -4.796 1.00 74.50 73 GLU A N 1
ATOM 605 C CA . GLU A 1 73 ? -7.887 6.900 -4.138 1.00 74.50 73 GLU A CA 1
ATOM 606 C C . GLU A 1 73 ? -7.243 7.793 -3.066 1.00 74.50 73 GLU A C 1
ATOM 608 O O . GLU A 1 73 ? -7.777 8.844 -2.723 1.00 74.50 73 GLU A O 1
ATOM 613 N N . GLY A 1 74 ? -6.053 7.428 -2.572 1.00 76.44 74 GLY A N 1
ATOM 614 C CA . GLY A 1 74 ? -5.288 8.247 -1.629 1.00 76.44 74 GLY A CA 1
ATOM 615 C C . GLY A 1 74 ? -5.852 8.265 -0.206 1.00 76.44 74 GLY A C 1
ATOM 616 O O . GLY A 1 74 ? -5.529 9.181 0.553 1.00 76.44 74 GLY A O 1
ATOM 617 N N . ILE A 1 75 ? -6.667 7.271 0.149 1.00 81.31 75 ILE A N 1
ATOM 618 C CA . ILE A 1 75 ? -7.383 7.176 1.425 1.00 81.31 75 ILE A CA 1
ATOM 619 C C . ILE A 1 75 ? -6.401 6.881 2.575 1.00 81.31 75 ILE A C 1
ATOM 621 O O . ILE A 1 75 ? -5.357 6.227 2.410 1.00 81.31 75 ILE A O 1
ATOM 625 N N . LYS A 1 76 ? -6.700 7.387 3.778 1.00 84.69 76 LYS A N 1
ATOM 626 C CA . LYS A 1 76 ? -5.900 7.097 4.980 1.00 84.69 76 LYS A CA 1
ATOM 627 C C . LYS A 1 76 ? -6.154 5.669 5.461 1.00 84.69 76 LYS A C 1
ATOM 629 O O . LYS A 1 76 ? -7.260 5.166 5.365 1.00 84.69 76 LYS A O 1
ATOM 634 N N . ILE A 1 77 ? -5.150 5.020 6.057 1.00 84.19 77 ILE A N 1
ATOM 635 C CA . ILE A 1 77 ? -5.284 3.622 6.523 1.00 84.19 77 ILE A CA 1
ATOM 636 C C . ILE A 1 77 ? -6.444 3.458 7.514 1.00 84.19 77 ILE A C 1
ATOM 638 O O . ILE A 1 77 ? -7.144 2.457 7.460 1.00 84.19 77 ILE A O 1
ATOM 642 N N . LYS A 1 78 ? -6.687 4.458 8.369 1.00 86.38 78 LYS A N 1
ATOM 643 C CA . LYS A 1 78 ? -7.820 4.459 9.300 1.00 86.38 78 LYS A CA 1
ATOM 644 C C . LYS A 1 78 ? -9.175 4.423 8.578 1.00 86.38 78 LYS A C 1
ATOM 646 O O . LYS A 1 78 ? -10.007 3.588 8.898 1.00 86.38 78 LYS A O 1
ATOM 651 N N . GLU A 1 79 ? -9.350 5.254 7.557 1.00 87.06 79 GLU A N 1
ATOM 652 C CA . GLU A 1 79 ? -10.566 5.291 6.729 1.00 87.06 79 GLU A CA 1
ATOM 653 C C . GLU A 1 79 ? -10.712 4.018 5.874 1.00 87.06 79 GLU A C 1
ATOM 655 O O . GLU A 1 79 ? -11.820 3.546 5.638 1.00 87.06 79 GLU A O 1
ATOM 660 N N . ILE A 1 80 ? -9.595 3.421 5.435 1.00 89.19 80 ILE A N 1
ATOM 661 C CA . ILE A 1 80 ? -9.596 2.110 4.765 1.00 89.19 80 ILE A CA 1
AT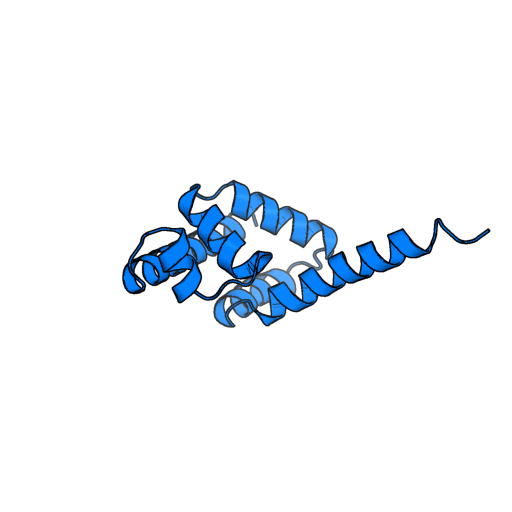OM 662 C C . ILE A 1 80 ? -10.079 1.024 5.728 1.00 89.19 80 ILE A C 1
ATOM 664 O O . ILE A 1 80 ? -10.895 0.196 5.339 1.00 89.19 80 ILE A O 1
ATOM 668 N N . ALA A 1 81 ? -9.605 1.037 6.975 1.00 92.00 81 ALA A N 1
ATOM 669 C CA . ALA A 1 81 ? -10.017 0.081 7.996 1.00 92.00 81 ALA A CA 1
ATOM 670 C C . ALA A 1 81 ? -11.531 0.168 8.250 1.00 92.00 81 ALA A C 1
ATOM 672 O O . ALA A 1 81 ? -12.219 -0.851 8.241 1.00 92.00 81 ALA A O 1
ATOM 673 N N . GLU A 1 82 ? -12.063 1.388 8.356 1.00 91.81 82 GLU A N 1
ATOM 674 C CA . GLU A 1 82 ? -13.503 1.645 8.473 1.00 91.81 82 GLU A CA 1
ATOM 675 C C . GLU A 1 82 ? -14.279 1.142 7.241 1.00 91.81 82 GLU A C 1
ATOM 677 O O . GLU A 1 82 ? -15.257 0.408 7.389 1.00 91.81 82 GLU A O 1
ATOM 682 N N . LYS A 1 83 ? -13.810 1.446 6.020 1.00 89.56 83 LYS A N 1
ATOM 683 C CA . LYS A 1 83 ? -14.423 0.976 4.760 1.00 89.56 83 LYS A CA 1
ATOM 684 C C . LYS A 1 83 ? -14.445 -0.546 4.633 1.00 89.56 83 LYS A C 1
ATOM 686 O O . LYS A 1 83 ? -15.435 -1.101 4.167 1.00 89.56 83 LYS A O 1
ATOM 691 N N . LEU A 1 84 ? -13.359 -1.209 5.023 1.00 88.75 84 LEU A N 1
ATOM 692 C CA . LEU A 1 84 ? -13.219 -2.664 4.952 1.00 88.75 84 LEU A CA 1
ATOM 693 C C . LEU A 1 84 ? -13.833 -3.377 6.165 1.00 88.75 84 LEU A C 1
ATOM 695 O O . LEU A 1 84 ? -13.806 -4.603 6.216 1.00 88.75 84 LEU A O 1
ATOM 699 N N . LYS A 1 85 ? -14.381 -2.634 7.141 1.00 91.62 85 LYS A N 1
ATOM 700 C CA . LYS A 1 85 ? -14.863 -3.164 8.429 1.00 91.62 85 LYS A CA 1
ATOM 701 C C . LYS A 1 85 ? -13.809 -4.026 9.142 1.00 91.62 85 LYS A C 1
ATOM 703 O O . LYS A 1 85 ? -14.126 -5.012 9.801 1.00 91.62 85 LYS A O 1
ATOM 708 N N . MET A 1 86 ? -12.541 -3.644 9.006 1.00 90.62 86 MET A N 1
ATOM 709 C CA . MET A 1 86 ? -11.393 -4.291 9.633 1.00 90.62 86 MET A CA 1
ATOM 710 C C . MET A 1 86 ? -10.829 -3.387 10.726 1.00 90.62 86 MET A C 1
ATOM 712 O O . MET A 1 86 ? -10.969 -2.168 10.686 1.00 90.62 86 MET A O 1
ATOM 716 N N . ASN A 1 87 ? -10.125 -3.960 11.701 1.00 92.44 87 ASN A N 1
ATOM 717 C CA . ASN A 1 87 ? -9.376 -3.128 12.639 1.00 92.44 87 ASN A CA 1
ATOM 718 C C . ASN A 1 87 ? -8.126 -2.523 11.962 1.00 92.44 87 ASN A C 1
ATOM 720 O O . ASN A 1 87 ? -7.624 -3.030 10.950 1.00 92.44 87 ASN A O 1
ATOM 724 N N . PHE A 1 88 ? -7.611 -1.433 12.533 1.00 89.94 88 PHE A N 1
ATOM 725 C CA . PHE A 1 88 ? -6.462 -0.703 11.989 1.00 89.94 88 PHE A CA 1
ATOM 726 C C . PHE A 1 88 ? -5.234 -1.606 11.799 1.00 89.94 88 PHE A C 1
ATOM 728 O O . PHE A 1 88 ? -4.642 -1.627 10.723 1.00 89.94 88 PHE A O 1
ATOM 735 N N . LYS A 1 89 ? -4.911 -2.430 12.803 1.00 90.75 89 LYS A N 1
ATOM 736 C CA . LYS A 1 89 ? -3.745 -3.326 12.796 1.00 90.75 89 LYS A CA 1
ATOM 737 C C . LYS A 1 89 ? -3.847 -4.413 11.717 1.00 90.75 89 LYS A C 1
ATOM 739 O O . LYS A 1 89 ? -2.863 -4.739 11.059 1.00 90.75 89 LYS A O 1
ATOM 744 N N . ALA A 1 90 ? -5.042 -4.956 11.501 1.00 91.31 90 ALA A N 1
ATOM 745 C CA . ALA A 1 90 ? -5.328 -5.936 10.461 1.00 91.31 90 ALA A CA 1
ATOM 746 C C . ALA A 1 90 ? -5.250 -5.302 9.068 1.00 91.31 90 ALA A C 1
ATOM 748 O O . ALA A 1 90 ? -4.702 -5.914 8.156 1.00 91.31 90 ALA A O 1
ATOM 749 N N . THR A 1 91 ? -5.717 -4.060 8.927 1.00 92.75 91 THR A N 1
ATOM 750 C CA . THR A 1 91 ? -5.609 -3.278 7.686 1.00 92.75 91 THR A CA 1
ATOM 751 C C . THR A 1 91 ? -4.151 -2.951 7.362 1.00 92.75 91 THR A C 1
ATOM 753 O O . THR A 1 91 ? -3.721 -3.121 6.225 1.00 92.75 91 THR A O 1
ATOM 756 N N . GLU A 1 92 ? -3.348 -2.555 8.353 1.00 90.19 92 GLU A N 1
ATOM 757 C CA . GLU A 1 92 ? -1.903 -2.370 8.179 1.00 90.19 92 GLU A CA 1
ATOM 758 C C . GLU A 1 92 ? -1.204 -3.667 7.780 1.00 90.19 92 GLU A C 1
ATOM 760 O O . GLU A 1 92 ? -0.417 -3.677 6.834 1.00 90.19 92 GLU A O 1
ATOM 765 N N . SER A 1 93 ? -1.522 -4.773 8.457 1.00 93.00 93 SER A N 1
ATOM 766 C CA . SER A 1 93 ? -0.967 -6.087 8.132 1.00 93.00 93 SER A CA 1
ATOM 767 C C . SER A 1 93 ? -1.347 -6.524 6.714 1.00 93.00 93 SER A C 1
ATOM 769 O O . SER A 1 93 ? -0.497 -7.005 5.964 1.00 93.00 93 SER A O 1
ATOM 771 N N . LEU A 1 94 ? -2.600 -6.296 6.308 1.00 91.56 94 LEU A N 1
ATOM 772 C CA . LEU A 1 94 ? -3.084 -6.572 4.959 1.00 91.56 94 LEU A CA 1
ATOM 773 C C . LEU A 1 94 ? -2.344 -5.723 3.922 1.00 91.56 94 LEU A C 1
ATOM 775 O O . LEU A 1 94 ? -1.848 -6.266 2.938 1.00 91.56 94 LEU A O 1
ATOM 779 N N . LEU A 1 95 ? -2.192 -4.420 4.167 1.00 89.19 95 LEU A N 1
ATOM 780 C CA . LEU A 1 95 ? -1.466 -3.515 3.277 1.00 89.19 95 LEU A CA 1
ATOM 7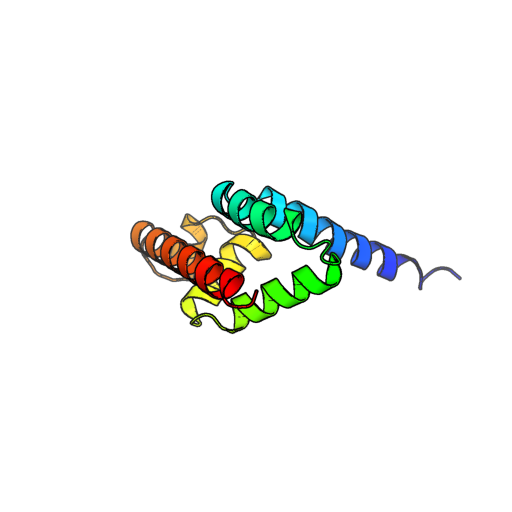81 C C . LEU A 1 95 ? 0.011 -3.908 3.168 1.00 89.19 95 LEU A C 1
ATOM 783 O O . LEU A 1 95 ? 0.582 -3.874 2.080 1.00 89.19 95 LEU A O 1
ATOM 787 N N . PHE A 1 96 ? 0.634 -4.301 4.277 1.00 87.12 96 PHE A N 1
ATOM 788 C CA . PHE A 1 96 ? 2.013 -4.770 4.294 1.00 87.12 96 PHE A CA 1
ATOM 789 C C . PHE A 1 96 ? 2.188 -6.041 3.453 1.00 87.12 96 PHE A C 1
ATOM 791 O O . PHE A 1 96 ? 3.069 -6.095 2.592 1.00 87.12 96 PHE A O 1
ATOM 798 N N . ARG A 1 97 ? 1.314 -7.039 3.640 1.00 90.12 97 ARG A N 1
ATOM 799 C CA . ARG A 1 97 ? 1.320 -8.269 2.832 1.00 90.12 97 ARG A CA 1
ATOM 800 C C . ARG A 1 97 ? 1.063 -7.981 1.354 1.00 90.12 97 ARG A C 1
ATOM 802 O O . ARG A 1 97 ? 1.790 -8.502 0.511 1.00 90.12 97 ARG A O 1
ATOM 809 N N . ALA A 1 98 ? 0.108 -7.104 1.049 1.00 89.50 98 ALA A N 1
ATOM 810 C CA . ALA A 1 98 ? -0.203 -6.687 -0.314 1.00 89.50 98 ALA A CA 1
ATOM 811 C C . ALA A 1 98 ? 1.007 -6.043 -1.005 1.00 89.50 98 ALA A C 1
ATOM 813 O O . ALA A 1 98 ? 1.327 -6.400 -2.135 1.00 89.50 98 ALA A O 1
ATOM 814 N N . ARG A 1 99 ? 1.742 -5.165 -0.308 1.00 85.25 99 ARG A N 1
ATOM 815 C CA . ARG A 1 99 ? 2.991 -4.567 -0.815 1.00 85.25 99 ARG A CA 1
ATOM 816 C C . ARG A 1 99 ? 4.068 -5.611 -1.083 1.00 85.25 99 ARG A C 1
ATOM 818 O O . ARG A 1 99 ? 4.689 -5.582 -2.138 1.00 85.25 99 ARG A O 1
ATOM 825 N N . LYS A 1 100 ? 4.292 -6.535 -0.145 1.00 85.38 100 LYS A N 1
ATOM 826 C CA . LYS A 1 100 ? 5.301 -7.591 -0.311 1.00 85.38 100 LYS A CA 1
ATOM 827 C C . LYS A 1 100 ? 4.969 -8.489 -1.504 1.00 85.38 100 LYS A C 1
ATOM 829 O O . LYS A 1 100 ? 5.854 -8.829 -2.282 1.00 85.38 100 LYS A O 1
ATOM 834 N N . SER A 1 101 ? 3.692 -8.834 -1.659 1.00 87.50 101 SER A N 1
ATOM 835 C CA . SER A 1 101 ? 3.211 -9.612 -2.799 1.00 87.50 101 SER A CA 1
ATOM 836 C C . SER A 1 101 ? 3.369 -8.842 -4.109 1.00 87.50 101 SER A C 1
ATOM 838 O O . SER A 1 101 ? 3.848 -9.414 -5.079 1.00 87.50 101 SER A O 1
ATOM 840 N N . PHE A 1 102 ? 3.043 -7.545 -4.122 1.00 85.25 102 PHE A N 1
ATOM 841 C CA . PHE A 1 102 ? 3.252 -6.678 -5.280 1.00 85.25 102 PHE A CA 1
ATOM 842 C C . PHE A 1 102 ? 4.714 -6.685 -5.729 1.00 85.25 102 PHE A C 1
ATOM 844 O O . PHE A 1 102 ? 4.976 -6.950 -6.892 1.00 85.25 102 PHE A O 1
ATOM 851 N N . ILE A 1 103 ? 5.666 -6.466 -4.815 1.00 81.31 103 ILE A N 1
ATOM 852 C CA . ILE A 1 103 ? 7.101 -6.458 -5.146 1.00 81.31 103 ILE A CA 1
ATOM 853 C C . ILE A 1 103 ? 7.545 -7.823 -5.676 1.00 81.31 103 ILE A C 1
ATOM 855 O O . ILE A 1 103 ? 8.253 -7.893 -6.673 1.00 81.31 103 ILE A O 1
ATOM 859 N N . LYS A 1 104 ? 7.103 -8.914 -5.037 1.00 84.38 104 LYS A N 1
ATOM 860 C CA . LYS A 1 104 ? 7.460 -10.271 -5.466 1.00 84.38 104 LYS A CA 1
ATOM 861 C C . LYS A 1 104 ? 7.013 -10.546 -6.901 1.00 84.38 104 LYS A C 1
ATOM 863 O O . LYS A 1 104 ? 7.788 -11.090 -7.673 1.00 84.38 104 LYS A O 1
ATOM 868 N N . VAL A 1 105 ? 5.777 -10.186 -7.241 1.00 84.50 105 VAL A N 1
ATOM 869 C CA . VAL A 1 105 ? 5.239 -10.394 -8.591 1.00 84.50 105 VAL A CA 1
ATOM 870 C C . VAL A 1 105 ? 5.870 -9.418 -9.583 1.00 84.50 105 VAL A C 1
ATOM 872 O O . VAL A 1 105 ? 6.251 -9.831 -10.668 1.00 84.50 105 VAL A O 1
ATOM 875 N N . PHE A 1 106 ? 6.062 -8.156 -9.193 1.00 80.62 106 PHE A N 1
ATOM 876 C CA . PHE A 1 106 ? 6.702 -7.145 -10.033 1.00 80.62 106 PHE A CA 1
ATOM 877 C C . PHE A 1 106 ? 8.126 -7.540 -10.441 1.00 80.62 106 PHE A C 1
ATOM 879 O O . PHE A 1 106 ? 8.475 -7.391 -11.605 1.00 80.62 106 PHE A O 1
ATOM 886 N N . ASN A 1 107 ? 8.910 -8.091 -9.510 1.00 75.81 107 ASN A N 1
ATOM 887 C CA . ASN A 1 107 ? 10.268 -8.571 -9.780 1.00 75.81 107 ASN A CA 1
ATOM 888 C C . ASN A 1 107 ? 10.302 -9.893 -10.560 1.00 75.81 107 ASN A C 1
ATOM 890 O O . ASN A 1 107 ? 11.326 -10.209 -11.143 1.00 75.81 107 ASN A O 1
ATOM 894 N N . ASN A 1 108 ? 9.229 -10.690 -10.521 1.00 76.69 108 ASN A N 1
ATOM 895 C CA . ASN A 1 108 ? 9.146 -11.967 -11.238 1.00 76.69 108 ASN A CA 1
ATOM 896 C C . ASN A 1 108 ? 8.582 -11.816 -12.661 1.00 76.69 108 ASN A C 1
ATOM 898 O O . ASN A 1 108 ? 8.673 -12.747 -13.449 1.00 76.69 108 ASN A O 1
ATOM 902 N N . GLU A 1 109 ? 7.954 -10.679 -12.974 1.00 62.31 109 GLU A N 1
ATOM 903 C CA . GLU A 1 109 ? 7.627 -10.267 -14.347 1.00 62.31 109 GLU A CA 1
ATOM 904 C C . GLU A 1 109 ? 8.729 -9.387 -14.974 1.00 62.31 109 GLU A C 1
ATOM 906 O O . GLU A 1 109 ? 8.478 -8.662 -15.942 1.00 62.31 109 GLU A O 1
ATOM 911 N N . LEU A 1 110 ? 9.933 -9.387 -14.394 1.00 53.78 110 LEU A N 1
ATOM 912 C CA . LEU A 1 110 ? 11.157 -8.992 -15.089 1.00 53.78 110 LEU A CA 1
ATOM 913 C C . LEU A 1 110 ? 11.819 -10.228 -15.697 1.00 53.78 110 LEU A C 1
ATOM 915 O O . LEU A 1 110 ? 11.901 -11.248 -14.978 1.00 53.78 110 LEU A O 1
#

Organism: NCBI:txid1618476

pLDDT: mean 70.44, std 17.85, range [38.69, 93.0]

Sequence (110 aa):
MFSIARHKIVDQIRKKKLKSILFSKLPSYIIESLKAVFIDEEIDKKELKEKISKVIESLPNDYQVILRLKYIEGIKIKEIAEKLKMNFKATESLLFRARKSFIKVFNNEL

Radius of gyration: 16.01 Å; chains: 1; bounding box: 34×39×45 Å

Foldseek 3Di:
DPDPVVVVVVVVCVLVVLVVQLLVQDPPVVVVLVVVVCVVDVDPPVNVVVLLVVLLVPDDPLLNVLCCVCRVVVDDLCVVCVVVVHDSVVSVVSPVVSVVSSSVSSVVVD

InterPro domains:
  IPR013249 RNA polymerase sigma factor 70, region 4 type 2 [PF08281] (50-100)
  IPR013324 RNA polymerase sigma factor, region 3/4-like [SSF88659] (40-106)
  IPR014284 RNA polymerase sigma-70-like domain [TIGR02937] (2-101)
  IPR036388 Winged helix-like DNA-binding domain superfamily [G3DSA:1.10.10.10] (43-106)
  IPR039425 RNA polymerase sigma-70-like [PTHR43133] (1-101)

Secondary structure (DSSP, 8-state):
--SHHHHHHHHHHHHHHHHHHHHHHS-HHHHHHHHHHHHH----HHHHHHHHHHHHHHS-HHHHHHHIIIIIS---HHHHHHHTT--HHHHHHHHHHHHHHHHHHHHHT-